Protein AF-A0A661V073-F1 (afdb_monomer)

Secondary structure (DSSP, 8-state):
-EEEE-PPEEEEETTEEEEEEEEEEE-TTTPPPEEEEEEEEETTEEEEESSHHHHHHHHH-TT-S------PPPPPPP---HHHHHHHHHHHHHHHHHHHHHHHHHHT-HHHHHHHHHHHHHHHHHHHHHHHHHT-

Mean predicted aligned error: 17.72 Å

Sequence (136 aa):
AKVIRGNLLLIPLGKSILFVEPVFLEAETGGLPELKQVIVVAGERIAMQPTLRGSITAVFGAEASPTEPVVAPPAPAEPEEPVTAEIASIIKEAQQHYDKAQQYLKAGDWTGYGKELESLKAVLEQLAELTAIEKR

Structure (mmCIF, N/CA/C/O backbone):
data_AF-A0A661V073-F1
#
_entry.id   AF-A0A661V073-F1
#
loop_
_atom_site.group_PDB
_atom_site.id
_atom_site.type_symbol
_atom_site.label_atom_id
_atom_site.label_alt_id
_atom_site.label_comp_id
_atom_site.label_asym_id
_atom_site.label_entity_id
_atom_site.label_seq_id
_atom_site.pdbx_PDB_ins_code
_atom_site.Cartn_x
_atom_site.Cartn_y
_atom_site.Cartn_z
_atom_site.occupancy
_atom_site.B_iso_or_equiv
_atom_site.auth_seq_id
_atom_site.auth_comp_id
_atom_site.auth_asym_id
_atom_site.auth_atom_id
_atom_site.pdbx_PDB_model_num
ATOM 1 N N . ALA A 1 1 ? 34.242 -6.834 -19.421 1.00 60.78 1 ALA A N 1
ATOM 2 C CA . ALA A 1 1 ? 32.840 -6.380 -19.234 1.00 60.78 1 ALA A CA 1
ATOM 3 C C . ALA A 1 1 ? 32.720 -5.656 -17.899 1.00 60.78 1 ALA A C 1
ATOM 5 O O . ALA A 1 1 ? 33.306 -6.126 -16.925 1.00 60.78 1 ALA A O 1
ATOM 6 N N . LYS A 1 2 ? 32.003 -4.530 -17.836 1.00 72.62 2 LYS A N 1
ATOM 7 C CA . LYS A 1 2 ? 31.852 -3.742 -16.602 1.00 72.62 2 LYS A CA 1
ATOM 8 C C . LYS A 1 2 ? 30.501 -4.048 -15.956 1.00 72.62 2 LYS A C 1
ATOM 10 O O . LYS A 1 2 ? 29.478 -4.063 -16.634 1.00 72.62 2 LYS A O 1
ATOM 15 N N . VAL A 1 3 ? 30.502 -4.313 -14.651 1.00 72.50 3 VAL A N 1
ATOM 16 C CA . VAL A 1 3 ? 29.271 -4.510 -13.872 1.00 72.50 3 VAL A CA 1
ATOM 17 C C . VAL A 1 3 ? 28.818 -3.157 -13.339 1.00 72.50 3 VAL A C 1
ATOM 19 O O . VAL A 1 3 ? 29.603 -2.457 -12.698 1.00 72.50 3 VAL A O 1
ATOM 22 N N . ILE A 1 4 ? 27.559 -2.801 -13.579 1.00 75.44 4 ILE A N 1
ATOM 23 C CA . ILE A 1 4 ? 26.934 -1.595 -13.036 1.00 75.44 4 ILE A CA 1
ATOM 24 C C . ILE A 1 4 ? 25.811 -2.027 -12.099 1.00 75.44 4 ILE A C 1
ATOM 26 O O . ILE A 1 4 ? 24.862 -2.697 -12.504 1.00 75.44 4 ILE A O 1
ATOM 30 N N . ARG A 1 5 ? 25.914 -1.627 -10.833 1.00 75.00 5 ARG A N 1
ATOM 31 C CA . ARG A 1 5 ? 24.808 -1.741 -9.879 1.00 75.00 5 ARG A CA 1
ATOM 32 C C . ARG A 1 5 ? 23.885 -0.546 -10.079 1.00 75.00 5 ARG A C 1
ATOM 34 O O . ARG A 1 5 ? 24.362 0.586 -10.143 1.00 75.00 5 ARG A O 1
ATOM 41 N N . GLY A 1 6 ? 22.594 -0.807 -10.249 1.00 79.31 6 GLY A N 1
ATOM 42 C CA . GLY A 1 6 ? 21.582 0.234 -10.359 1.00 79.31 6 GLY A CA 1
ATOM 43 C C . GLY A 1 6 ? 21.157 0.775 -8.996 1.00 79.31 6 GLY A C 1
ATOM 44 O O . GLY A 1 6 ? 21.769 0.498 -7.968 1.00 79.31 6 GLY A O 1
ATOM 45 N N . ASN A 1 7 ? 20.077 1.553 -8.996 1.00 83.75 7 ASN A N 1
ATOM 46 C CA . ASN A 1 7 ? 19.557 2.164 -7.778 1.00 83.75 7 ASN A CA 1
ATOM 47 C C . ASN A 1 7 ? 18.874 1.117 -6.890 1.00 83.75 7 ASN A C 1
ATOM 49 O O . ASN A 1 7 ? 18.025 0.362 -7.366 1.00 83.75 7 ASN A O 1
ATOM 53 N N . LEU A 1 8 ? 19.206 1.122 -5.597 1.00 87.06 8 LEU A N 1
ATOM 54 C CA . LEU A 1 8 ? 18.520 0.315 -4.593 1.00 87.06 8 LEU A CA 1
ATOM 55 C C . LEU A 1 8 ? 17.124 0.892 -4.335 1.00 87.06 8 LEU A C 1
ATOM 57 O O . LEU A 1 8 ? 16.985 2.045 -3.924 1.00 87.06 8 LEU A O 1
ATOM 61 N N . LEU A 1 9 ? 16.098 0.078 -4.559 1.00 87.31 9 LEU A N 1
ATOM 62 C CA . LEU A 1 9 ? 14.707 0.425 -4.295 1.00 87.31 9 LEU A CA 1
ATOM 63 C C . LEU A 1 9 ? 14.265 -0.206 -2.978 1.00 87.31 9 LEU A C 1
ATOM 65 O O . LEU A 1 9 ? 14.424 -1.409 -2.771 1.00 87.31 9 LEU A O 1
ATOM 69 N N . LEU A 1 10 ? 13.685 0.612 -2.104 1.00 87.94 10 LEU A N 1
ATOM 70 C CA . LEU A 1 10 ? 13.130 0.196 -0.823 1.00 87.94 10 LEU A CA 1
ATOM 71 C C . LEU A 1 10 ? 11.612 0.343 -0.882 1.00 87.94 10 LEU A C 1
ATOM 73 O O . LEU A 1 10 ? 11.102 1.445 -1.082 1.00 87.94 10 LEU A O 1
ATOM 77 N N . ILE A 1 11 ? 10.895 -0.768 -0.732 1.00 86.88 11 ILE A N 1
ATOM 78 C CA . ILE A 1 11 ? 9.443 -0.828 -0.900 1.00 86.88 11 ILE A CA 1
ATOM 79 C C . ILE A 1 11 ? 8.822 -1.361 0.399 1.00 86.88 11 ILE A C 1
ATOM 81 O O . ILE A 1 11 ? 9.015 -2.533 0.729 1.00 86.88 11 ILE A O 1
ATOM 85 N N . PRO A 1 12 ? 8.088 -0.534 1.162 1.00 84.62 12 PRO A N 1
ATOM 86 C CA . PRO A 1 12 ? 7.363 -1.005 2.335 1.00 84.62 12 PRO A CA 1
ATOM 87 C C . PRO A 1 12 ? 6.142 -1.841 1.919 1.00 84.62 12 PRO A C 1
ATOM 89 O O . PRO A 1 12 ? 5.341 -1.423 1.084 1.00 84.62 12 PRO A O 1
ATOM 92 N N . LEU A 1 13 ? 5.991 -3.018 2.523 1.00 80.50 13 LEU A N 1
ATOM 93 C CA . LEU A 1 13 ? 4.893 -3.964 2.323 1.00 80.50 13 LEU A CA 1
ATOM 94 C C . LEU A 1 13 ? 4.265 -4.290 3.683 1.00 80.50 13 LEU A C 1
ATOM 96 O O . LEU A 1 13 ? 4.726 -5.177 4.403 1.00 80.50 13 LEU A O 1
ATOM 100 N N . GLY A 1 14 ? 3.227 -3.542 4.062 1.00 78.81 14 GLY A N 1
ATOM 101 C CA . GLY A 1 14 ? 2.569 -3.693 5.362 1.00 78.81 14 GLY A CA 1
ATOM 102 C C . GLY A 1 14 ? 3.539 -3.458 6.526 1.00 78.81 14 GLY A C 1
ATOM 103 O O . GLY A 1 14 ? 3.884 -2.318 6.823 1.00 78.81 14 GLY A O 1
ATOM 104 N N . LYS A 1 15 ? 3.977 -4.542 7.182 1.00 75.00 15 LYS A N 1
ATOM 105 C CA . LYS A 1 15 ? 4.933 -4.526 8.310 1.00 75.00 15 LYS A CA 1
ATOM 106 C C . LYS A 1 15 ? 6.364 -4.927 7.912 1.00 75.00 15 LYS A C 1
ATOM 108 O O . LYS A 1 15 ? 7.215 -5.090 8.781 1.00 75.00 15 LYS A O 1
ATOM 113 N N . SER A 1 16 ? 6.632 -5.120 6.623 1.00 72.88 16 SER A N 1
ATOM 114 C CA . SER A 1 16 ? 7.912 -5.613 6.103 1.00 72.88 16 SER A CA 1
ATOM 115 C C . SER A 1 16 ? 8.504 -4.640 5.087 1.00 72.88 16 SER A C 1
ATOM 117 O O . SER A 1 16 ? 7.784 -3.854 4.477 1.00 72.88 16 SER A O 1
ATOM 119 N N . ILE A 1 17 ? 9.821 -4.687 4.890 1.00 83.44 17 ILE A N 1
ATOM 120 C CA . ILE A 1 17 ? 10.521 -3.875 3.889 1.00 83.44 17 ILE A CA 1
ATOM 121 C C . ILE A 1 17 ? 11.129 -4.812 2.848 1.00 83.44 17 ILE A C 1
ATOM 123 O O . ILE A 1 17 ? 11.826 -5.765 3.200 1.00 83.44 17 ILE A O 1
ATOM 127 N N . LEU A 1 18 ? 10.852 -4.529 1.578 1.00 86.31 18 LEU A N 1
ATOM 128 C CA . LEU A 1 18 ? 11.414 -5.219 0.428 1.00 86.31 18 LEU A CA 1
ATOM 129 C C . LEU A 1 18 ? 12.527 -4.369 -0.184 1.00 86.31 18 LEU A C 1
ATOM 131 O O . LEU A 1 18 ? 12.302 -3.214 -0.547 1.00 86.31 18 LEU A O 1
ATOM 135 N N . PHE A 1 19 ? 13.708 -4.954 -0.335 1.00 88.56 19 PHE A N 1
ATOM 136 C CA . PHE A 1 19 ? 14.844 -4.317 -0.993 1.00 88.56 19 PHE A CA 1
ATOM 137 C C . PHE A 1 19 ? 15.038 -4.931 -2.373 1.00 88.56 19 PHE A C 1
ATOM 139 O O . PHE A 1 19 ? 15.065 -6.156 -2.499 1.00 88.56 19 PHE A O 1
ATOM 146 N N . VAL A 1 20 ? 15.177 -4.093 -3.398 1.00 89.69 20 VAL A N 1
ATOM 147 C CA . VAL A 1 20 ? 15.356 -4.523 -4.789 1.00 89.69 20 VAL A CA 1
ATOM 148 C C . VAL A 1 20 ? 16.544 -3.788 -5.404 1.00 89.69 20 VAL A C 1
ATOM 150 O O . VAL A 1 20 ? 16.510 -2.567 -5.544 1.00 89.69 20 VAL A O 1
ATOM 153 N N . GLU A 1 21 ? 17.583 -4.522 -5.799 1.00 88.00 21 GLU A N 1
ATOM 154 C CA . GLU A 1 21 ? 18.772 -3.978 -6.473 1.00 88.00 21 GLU A CA 1
ATOM 155 C C . GLU A 1 21 ? 18.907 -4.602 -7.875 1.00 88.00 21 GLU A C 1
ATOM 157 O O . GLU A 1 21 ? 19.130 -5.813 -7.995 1.00 88.00 21 GLU A O 1
ATOM 162 N N . PRO A 1 22 ? 18.755 -3.818 -8.959 1.00 86.62 22 PRO A N 1
ATOM 163 C CA . PRO A 1 22 ? 19.001 -4.290 -10.315 1.00 86.62 22 PRO A CA 1
ATOM 164 C C . PRO A 1 22 ? 20.497 -4.241 -10.659 1.00 86.62 22 PRO A C 1
ATOM 166 O O . PRO A 1 22 ? 21.190 -3.264 -10.372 1.00 86.62 22 PRO A O 1
ATOM 169 N N . VAL A 1 23 ? 20.991 -5.284 -11.324 1.00 85.00 23 VAL A N 1
ATOM 170 C CA . VAL A 1 23 ? 22.384 -5.423 -11.764 1.00 85.00 23 VAL A CA 1
ATOM 171 C C . VAL A 1 23 ? 22.431 -5.455 -13.286 1.00 85.00 23 VAL A C 1
ATOM 173 O O . VAL A 1 23 ? 21.849 -6.337 -13.928 1.00 85.00 23 VAL A O 1
ATOM 176 N N . PHE A 1 24 ? 23.161 -4.504 -13.858 1.00 82.88 24 PHE A N 1
ATOM 177 C CA . PHE A 1 24 ? 23.345 -4.338 -15.292 1.00 82.88 24 PHE A CA 1
ATOM 178 C C . PHE A 1 24 ? 24.764 -4.743 -15.707 1.00 82.88 24 PHE A C 1
ATOM 180 O O . PHE A 1 24 ? 25.729 -4.539 -14.964 1.00 82.88 24 PHE A O 1
ATOM 187 N N . LEU A 1 25 ? 24.903 -5.309 -16.905 1.00 79.75 25 LEU A N 1
ATOM 188 C CA . LEU A 1 25 ? 26.196 -5.527 -17.553 1.00 79.75 25 LEU A CA 1
ATOM 189 C C . LEU A 1 25 ? 26.354 -4.559 -18.721 1.00 79.75 25 LEU A C 1
ATOM 191 O O . LEU A 1 25 ? 25.466 -4.431 -19.559 1.00 79.75 25 LEU A O 1
ATOM 195 N N . GLU A 1 26 ? 27.514 -3.914 -18.780 1.00 70.88 26 GLU A N 1
ATOM 196 C CA . GLU A 1 26 ? 27.924 -3.045 -19.878 1.00 70.88 26 GLU A CA 1
ATOM 197 C C . GLU A 1 26 ? 29.056 -3.723 -20.672 1.00 70.88 26 GLU A C 1
ATOM 199 O O . GLU A 1 26 ? 30.012 -4.278 -20.103 1.00 70.88 26 GLU A O 1
ATOM 204 N N . ALA A 1 27 ? 28.943 -3.699 -22.002 1.00 68.81 27 ALA A N 1
ATOM 205 C CA . ALA A 1 27 ? 29.990 -4.175 -22.901 1.00 68.81 27 ALA A CA 1
ATOM 206 C C . ALA A 1 27 ? 31.212 -3.240 -22.858 1.00 68.81 27 ALA A C 1
ATOM 208 O O . ALA A 1 27 ? 31.080 -2.042 -22.635 1.00 68.81 27 ALA A O 1
ATOM 209 N N . GLU A 1 28 ? 32.417 -3.768 -23.098 1.00 65.50 28 GLU A N 1
ATOM 210 C CA . GLU A 1 28 ? 33.673 -2.997 -22.983 1.00 65.50 28 GLU A CA 1
ATOM 211 C C . GLU A 1 28 ? 33.808 -1.848 -23.989 1.00 65.50 28 GLU A C 1
ATOM 213 O O . GLU A 1 28 ? 34.668 -0.988 -23.825 1.00 65.50 28 GLU A O 1
ATOM 218 N N . THR A 1 29 ? 32.967 -1.805 -25.023 1.00 58.50 29 THR A N 1
ATOM 219 C CA . THR A 1 29 ? 33.025 -0.783 -26.070 1.00 58.50 29 THR A CA 1
ATOM 220 C C . THR A 1 29 ? 31.625 -0.236 -26.349 1.00 58.50 29 THR A C 1
ATOM 222 O O . THR A 1 29 ? 30.923 -0.721 -27.229 1.00 58.50 29 THR A O 1
ATOM 225 N N . GLY A 1 30 ? 31.205 0.767 -25.568 1.00 62.47 30 GLY A N 1
ATOM 226 C CA . GLY A 1 30 ? 30.074 1.653 -25.888 1.00 62.47 30 GLY A CA 1
ATOM 227 C C . GLY A 1 30 ? 28.692 0.999 -26.036 1.00 62.47 30 GLY A C 1
ATOM 228 O O . GLY A 1 30 ? 27.858 1.530 -26.767 1.00 62.47 30 GLY A O 1
ATOM 229 N N . GLY A 1 31 ? 28.446 -0.144 -25.388 1.00 69.06 31 GLY A N 1
ATOM 230 C CA . GLY A 1 31 ? 27.155 -0.841 -25.438 1.00 69.06 31 GLY A CA 1
ATOM 231 C C . GLY A 1 31 ? 26.147 -0.318 -24.410 1.00 69.06 31 GLY A C 1
ATOM 232 O O . GLY A 1 31 ? 26.530 0.111 -23.325 1.00 69.06 31 GLY A O 1
ATOM 233 N N . LEU A 1 32 ? 24.851 -0.386 -24.730 1.00 76.44 32 LEU A N 1
ATOM 234 C CA . LEU A 1 32 ? 23.782 -0.051 -23.784 1.00 76.44 32 LEU A CA 1
ATOM 235 C C . LEU A 1 32 ? 23.802 -1.042 -22.597 1.00 76.44 32 LEU A C 1
ATOM 237 O O . LEU A 1 32 ? 23.925 -2.244 -22.839 1.00 76.44 32 LEU A O 1
ATOM 241 N N . PRO A 1 33 ? 23.670 -0.589 -21.335 1.00 77.44 33 PRO A N 1
ATOM 242 C CA .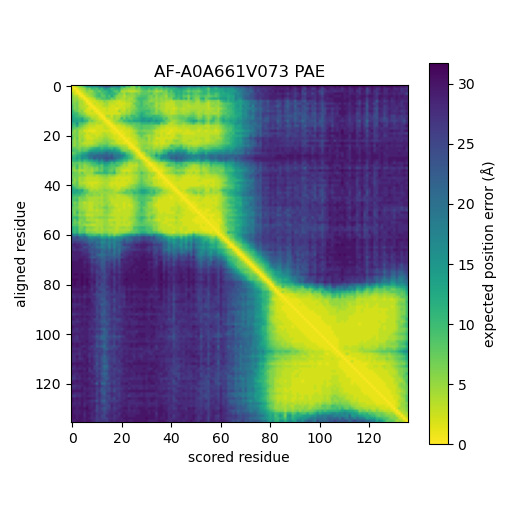 PRO A 1 33 ? 23.637 -1.491 -20.187 1.00 77.44 33 PRO A CA 1
ATOM 243 C C . PRO A 1 33 ? 22.429 -2.430 -20.250 1.00 77.44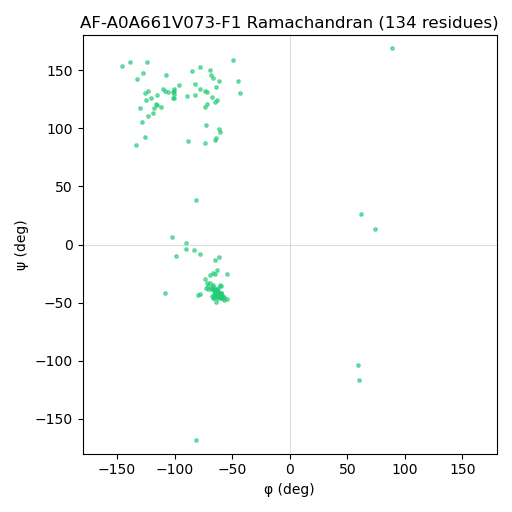 33 PRO A C 1
ATOM 245 O O . PRO A 1 33 ? 21.284 -1.979 -20.301 1.00 77.44 33 PRO A O 1
ATOM 248 N N . GLU A 1 34 ? 22.672 -3.737 -20.195 1.00 80.00 34 GLU A N 1
ATOM 249 C CA . GLU A 1 34 ? 21.612 -4.746 -20.186 1.00 80.00 34 GLU A CA 1
ATOM 250 C C . GLU A 1 34 ? 21.363 -5.258 -18.771 1.00 80.00 34 GLU A C 1
ATOM 252 O O . GLU A 1 34 ? 22.302 -5.602 -18.046 1.00 80.00 34 GLU A O 1
ATOM 257 N N . LEU A 1 35 ? 20.090 -5.349 -18.374 1.00 82.00 35 LEU A N 1
ATOM 258 C CA . LEU A 1 35 ? 19.715 -5.953 -17.098 1.00 82.00 35 LEU A CA 1
ATOM 259 C C . LEU A 1 35 ? 20.071 -7.438 -17.129 1.00 82.00 35 LEU A C 1
ATOM 261 O O . LEU A 1 35 ? 19.586 -8.185 -17.979 1.00 82.00 35 LEU A O 1
ATOM 265 N N . LYS A 1 36 ? 20.891 -7.876 -16.176 1.00 83.25 36 LYS A N 1
ATOM 266 C CA . LYS A 1 36 ? 21.297 -9.280 -16.077 1.00 83.25 36 LYS A CA 1
ATOM 267 C C . LYS A 1 36 ? 20.674 -9.998 -14.916 1.00 83.25 36 LYS A C 1
ATOM 269 O O . LYS A 1 36 ? 20.279 -11.150 -15.081 1.00 83.25 36 LYS A O 1
ATOM 274 N N . GLN A 1 37 ? 20.606 -9.338 -13.768 1.00 84.50 37 GLN A N 1
ATOM 275 C CA . GLN A 1 37 ? 20.028 -9.919 -12.568 1.00 84.50 37 GLN A CA 1
ATOM 276 C C . GLN A 1 37 ? 19.312 -8.863 -11.738 1.00 84.50 37 GLN A C 1
ATOM 278 O O . GLN A 1 37 ? 19.643 -7.682 -11.770 1.00 84.50 37 GLN A O 1
ATOM 283 N N . VAL A 1 38 ? 18.331 -9.323 -10.977 1.00 86.25 38 VAL A N 1
ATOM 284 C CA . VAL A 1 38 ? 17.619 -8.571 -9.957 1.00 86.25 38 VAL A CA 1
ATOM 285 C C . VAL A 1 38 ? 17.816 -9.309 -8.643 1.00 86.25 38 VAL A C 1
ATOM 287 O O . VAL A 1 38 ? 17.572 -10.517 -8.552 1.00 86.25 38 VAL A O 1
ATOM 290 N N . ILE A 1 39 ? 18.294 -8.578 -7.644 1.00 87.38 39 ILE A N 1
ATOM 291 C CA . ILE A 1 39 ? 18.476 -9.064 -6.281 1.00 87.38 39 ILE A CA 1
ATOM 292 C C . ILE A 1 39 ? 17.302 -8.550 -5.464 1.00 87.38 39 ILE A C 1
ATOM 294 O O . ILE A 1 39 ? 17.044 -7.347 -5.450 1.00 87.38 39 ILE A O 1
ATOM 298 N N . VAL A 1 40 ? 16.597 -9.455 -4.792 1.00 87.88 40 VAL A N 1
ATOM 299 C CA . VAL A 1 40 ? 15.487 -9.115 -3.902 1.00 87.88 40 VAL A CA 1
ATOM 300 C C . VAL A 1 40 ? 15.766 -9.663 -2.514 1.00 87.88 40 VAL A C 1
ATOM 302 O O . VAL A 1 40 ? 16.128 -10.832 -2.371 1.00 87.88 40 VAL A O 1
ATOM 305 N N . VAL A 1 41 ? 15.576 -8.819 -1.503 1.00 87.12 41 VAL A N 1
ATOM 306 C CA . VAL A 1 41 ? 15.711 -9.179 -0.089 1.00 87.12 41 VAL A CA 1
ATOM 307 C C . VAL A 1 41 ? 14.421 -8.841 0.644 1.00 87.12 41 VAL A C 1
ATOM 309 O O . VAL A 1 41 ? 13.979 -7.691 0.618 1.00 87.12 41 VAL A O 1
ATOM 312 N N . ALA A 1 42 ? 13.834 -9.831 1.315 1.00 84.25 42 ALA A N 1
ATOM 313 C CA . ALA A 1 42 ? 12.714 -9.643 2.233 1.00 84.25 42 ALA A CA 1
ATOM 314 C C . ALA A 1 42 ? 13.043 -10.312 3.573 1.00 84.25 42 ALA A C 1
ATOM 316 O O . ALA A 1 42 ? 13.038 -11.540 3.689 1.00 84.25 42 ALA A O 1
ATOM 317 N N . GLY A 1 43 ? 13.353 -9.499 4.586 1.00 81.94 43 GLY A N 1
ATOM 318 C CA . GLY A 1 43 ? 13.797 -9.996 5.891 1.00 81.94 43 GLY A CA 1
ATOM 319 C C . GLY A 1 43 ? 15.079 -10.827 5.774 1.00 81.94 43 GLY A C 1
ATOM 320 O O . GLY A 1 43 ? 16.112 -10.313 5.357 1.00 81.94 43 GLY A O 1
ATOM 321 N N . GLU A 1 44 ? 14.999 -12.113 6.119 1.00 81.81 44 GLU A N 1
ATOM 322 C CA . GLU A 1 44 ? 16.126 -13.063 6.091 1.00 81.81 44 GLU A CA 1
ATOM 323 C C . GLU A 1 44 ? 16.274 -13.807 4.752 1.00 81.81 44 GLU A C 1
ATOM 325 O O . GLU A 1 44 ? 17.211 -14.585 4.567 1.00 81.81 44 GLU A O 1
ATOM 330 N N . ARG A 1 45 ? 15.355 -13.596 3.802 1.00 82.44 45 ARG A N 1
ATOM 331 C CA . ARG A 1 45 ? 15.355 -14.295 2.511 1.00 82.44 45 ARG A CA 1
ATOM 332 C C . ARG A 1 45 ? 15.918 -13.414 1.407 1.00 82.44 45 ARG A C 1
ATOM 334 O O . ARG A 1 45 ? 15.484 -12.278 1.224 1.00 82.44 45 ARG A O 1
ATOM 341 N N . ILE A 1 46 ? 16.848 -13.978 0.641 1.00 87.12 46 ILE A N 1
ATOM 342 C CA . ILE A 1 46 ? 17.527 -13.324 -0.478 1.00 87.12 46 ILE A CA 1
ATOM 343 C C . ILE A 1 46 ? 17.357 -14.199 -1.715 1.00 87.12 46 ILE A C 1
ATOM 345 O O . ILE A 1 46 ? 17.653 -15.394 -1.666 1.00 87.12 46 ILE A O 1
ATOM 349 N N . ALA A 1 47 ? 16.931 -13.611 -2.832 1.00 87.00 47 ALA A N 1
ATOM 350 C CA . ALA A 1 47 ? 16.964 -14.290 -4.120 1.00 87.00 47 ALA A CA 1
ATOM 351 C C . ALA A 1 47 ? 17.554 -13.413 -5.218 1.00 87.00 47 ALA A C 1
ATOM 353 O O . ALA A 1 47 ? 17.301 -12.212 -5.302 1.00 87.00 47 ALA A O 1
ATOM 354 N N . MET A 1 48 ? 18.310 -14.062 -6.099 1.00 87.88 48 MET A N 1
ATOM 355 C C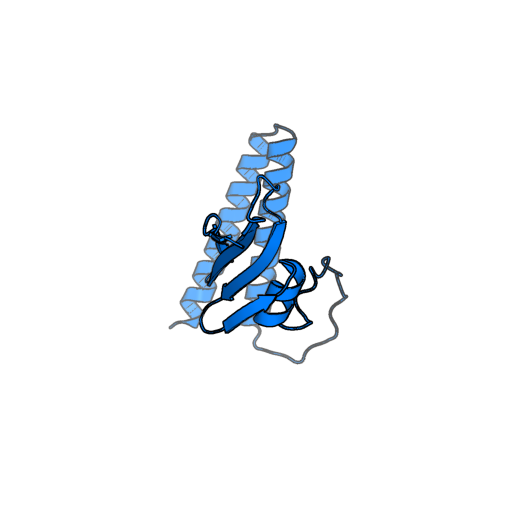A . MET A 1 48 ? 18.906 -13.458 -7.282 1.00 87.88 48 MET A CA 1
ATOM 356 C C . MET A 1 48 ? 18.337 -14.159 -8.506 1.00 87.88 48 MET A C 1
ATOM 358 O O . MET A 1 48 ? 18.511 -15.369 -8.660 1.00 87.88 48 MET A O 1
ATOM 362 N N . GLN A 1 49 ? 17.627 -13.425 -9.359 1.00 88.62 49 GLN A N 1
ATOM 363 C CA . GLN A 1 49 ? 17.012 -13.981 -10.565 1.00 88.62 49 GLN A CA 1
ATOM 364 C C . GLN A 1 49 ? 17.181 -13.035 -11.755 1.00 88.62 49 GLN A C 1
ATOM 366 O O . GLN A 1 49 ? 17.341 -11.834 -11.559 1.00 88.62 49 GLN A O 1
ATOM 371 N N . PRO A 1 50 ? 17.117 -13.531 -13.004 1.00 86.69 50 PRO A N 1
ATOM 372 C CA . PRO A 1 50 ? 17.209 -12.677 -14.191 1.00 86.69 50 PRO A CA 1
ATOM 373 C C . PRO A 1 50 ? 16.060 -11.667 -14.311 1.00 86.69 50 PRO A C 1
ATOM 375 O O . PRO A 1 50 ? 16.186 -10.659 -14.998 1.00 86.69 50 PRO A O 1
ATOM 378 N N . THR A 1 51 ? 14.928 -11.940 -13.655 1.00 85.56 51 THR A N 1
ATOM 379 C CA . THR A 1 51 ? 13.733 -11.094 -13.689 1.00 85.56 51 THR A CA 1
ATOM 380 C C . THR A 1 51 ? 13.270 -10.758 -12.282 1.00 85.56 51 THR A C 1
ATOM 382 O O . THR A 1 51 ? 13.352 -11.593 -11.379 1.00 85.56 51 THR A O 1
ATOM 385 N N . LEU A 1 52 ? 12.693 -9.562 -12.124 1.00 83.00 52 LEU A N 1
ATOM 386 C CA . LEU A 1 52 ? 12.073 -9.127 -10.872 1.00 83.00 52 LEU A CA 1
ATOM 387 C C . LEU A 1 52 ? 11.02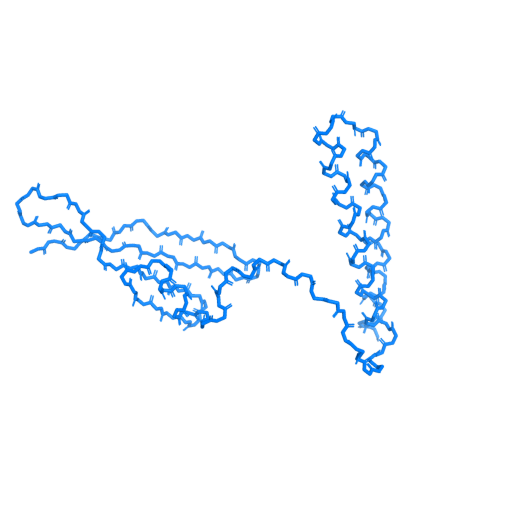2 -10.135 -10.390 1.00 83.00 52 LEU A C 1
ATOM 389 O O . LEU A 1 52 ? 11.023 -10.548 -9.233 1.00 83.00 52 LEU A O 1
ATOM 393 N N . ARG A 1 53 ? 10.150 -10.568 -11.304 1.00 83.25 53 ARG A N 1
ATOM 394 C CA . ARG A 1 53 ? 9.091 -11.536 -11.017 1.00 83.25 53 ARG A CA 1
ATOM 395 C C . ARG A 1 53 ? 9.666 -12.852 -10.493 1.00 83.25 53 ARG A C 1
ATOM 397 O O . ARG A 1 53 ? 9.215 -13.325 -9.460 1.00 83.25 53 ARG A O 1
ATOM 404 N N . GLY A 1 54 ? 10.709 -13.380 -11.138 1.00 82.69 54 GLY A N 1
ATOM 405 C CA . GLY A 1 54 ? 11.404 -14.576 -10.665 1.00 82.69 54 GLY A CA 1
ATOM 406 C C . GLY A 1 54 ? 11.993 -14.392 -9.268 1.00 82.69 54 GLY A C 1
ATOM 407 O O . GLY A 1 54 ? 11.839 -15.268 -8.423 1.00 82.69 54 GLY A O 1
ATOM 408 N N . SER A 1 55 ? 12.633 -13.250 -8.994 1.00 85.00 55 SER A N 1
ATOM 409 C CA . SER A 1 55 ? 13.231 -12.991 -7.677 1.00 85.00 55 SER A CA 1
ATOM 410 C C . SER A 1 55 ? 12.179 -12.853 -6.577 1.00 85.00 55 SER A C 1
ATOM 412 O O . SER A 1 55 ? 12.383 -13.367 -5.484 1.00 85.00 55 SER A O 1
ATOM 414 N N . ILE A 1 56 ? 11.024 -12.249 -6.872 1.00 84.00 56 ILE A N 1
ATOM 415 C CA . ILE A 1 56 ? 9.896 -12.168 -5.933 1.00 84.00 56 ILE A CA 1
ATOM 416 C C . ILE A 1 56 ? 9.359 -13.572 -5.642 1.00 84.00 56 ILE A C 1
ATOM 418 O O . ILE A 1 56 ? 9.258 -13.955 -4.480 1.00 84.00 56 ILE A O 1
ATOM 422 N N . THR A 1 57 ? 9.089 -14.374 -6.673 1.00 84.81 57 THR A N 1
ATOM 423 C CA . THR A 1 57 ? 8.636 -15.762 -6.495 1.00 84.81 57 THR A CA 1
ATOM 424 C C . THR A 1 57 ? 9.651 -16.604 -5.717 1.00 84.81 57 THR A C 1
ATOM 426 O O . THR A 1 57 ? 9.265 -17.437 -4.908 1.00 84.81 57 THR A O 1
ATOM 429 N N . ALA A 1 58 ? 10.951 -16.382 -5.905 1.00 83.19 58 ALA A N 1
ATOM 430 C CA . ALA A 1 58 ? 11.985 -17.112 -5.176 1.00 83.19 58 ALA A CA 1
ATOM 431 C C . ALA A 1 58 ? 12.080 -16.711 -3.688 1.00 83.19 58 ALA A C 1
ATOM 433 O O . ALA A 1 58 ? 12.367 -17.561 -2.850 1.00 83.19 58 ALA A O 1
ATOM 434 N N . VAL A 1 59 ? 11.815 -15.445 -3.344 1.00 81.62 59 VAL A N 1
ATOM 435 C CA . VAL A 1 59 ? 11.808 -14.967 -1.947 1.00 81.62 59 VAL A CA 1
ATOM 436 C C . VAL A 1 59 ? 10.518 -15.356 -1.211 1.00 81.62 59 VAL A C 1
ATOM 438 O O . VAL A 1 59 ? 10.563 -15.792 -0.055 1.00 81.62 59 VAL A O 1
ATOM 441 N N . PHE A 1 60 ? 9.367 -15.221 -1.873 1.00 80.62 60 PHE A N 1
ATOM 442 C CA . PHE A 1 60 ? 8.043 -15.407 -1.269 1.00 80.62 60 PHE A CA 1
ATOM 443 C C . PHE A 1 60 ? 7.412 -16.786 -1.534 1.00 80.62 60 PHE A C 1
ATOM 445 O O . PHE A 1 60 ? 6.431 -17.132 -0.886 1.00 80.62 60 PHE A O 1
ATOM 452 N N . GLY A 1 61 ? 7.992 -17.601 -2.419 1.00 70.31 61 GLY A N 1
ATOM 453 C CA . GLY A 1 61 ? 7.442 -18.890 -2.846 1.00 70.31 61 GLY A CA 1
ATOM 454 C C . GLY A 1 61 ? 6.494 -18.776 -4.050 1.00 70.31 61 GLY A C 1
ATOM 455 O O . GLY A 1 61 ? 6.090 -17.686 -4.458 1.00 70.31 61 GLY A O 1
ATOM 456 N N . ALA A 1 62 ? 6.127 -19.925 -4.633 1.00 56.91 62 ALA A N 1
ATOM 457 C CA . ALA A 1 62 ? 5.228 -20.031 -5.794 1.00 56.91 62 ALA A CA 1
ATOM 458 C C . ALA A 1 62 ? 3.807 -19.474 -5.553 1.00 56.91 62 ALA A C 1
ATOM 460 O O . ALA A 1 62 ? 3.056 -19.281 -6.506 1.00 56.91 62 ALA A O 1
ATOM 461 N N . GLU A 1 63 ? 3.457 -19.167 -4.303 1.00 51.56 63 GLU A N 1
ATOM 462 C CA . GLU A 1 63 ? 2.178 -18.563 -3.913 1.00 51.56 63 GLU A CA 1
ATOM 463 C C . GLU A 1 63 ? 2.142 -17.035 -4.066 1.00 51.56 63 GLU A C 1
ATOM 465 O O . GLU A 1 63 ? 1.083 -16.434 -3.935 1.00 51.56 63 GLU A O 1
ATOM 470 N N . ALA A 1 64 ? 3.254 -16.385 -4.431 1.00 46.84 64 ALA A N 1
ATOM 471 C CA . ALA A 1 64 ? 3.277 -14.956 -4.756 1.00 46.84 64 ALA A CA 1
ATOM 472 C C . ALA A 1 64 ? 2.814 -14.661 -6.196 1.00 46.84 64 ALA A C 1
ATOM 474 O O . ALA A 1 64 ? 3.372 -13.798 -6.884 1.00 46.84 64 ALA A O 1
ATOM 475 N N . SER A 1 65 ? 1.798 -15.378 -6.680 1.00 44.34 65 SER A N 1
ATOM 476 C CA . SER A 1 65 ? 0.972 -14.801 -7.740 1.00 44.34 65 SER A CA 1
ATOM 477 C C . SER A 1 65 ? 0.225 -13.613 -7.131 1.00 44.34 65 SER A C 1
ATOM 479 O O . SER A 1 65 ? -0.178 -13.690 -5.971 1.00 44.34 65 SER A O 1
ATOM 481 N N . PRO A 1 66 ? 0.015 -12.507 -7.862 1.00 45.62 66 PRO A N 1
ATOM 482 C CA . PRO A 1 66 ? -1.047 -11.590 -7.500 1.00 45.62 66 PRO A CA 1
ATOM 483 C C . PRO A 1 66 ? -2.325 -12.415 -7.600 1.00 45.62 66 PRO A C 1
ATOM 485 O O . PRO A 1 66 ? -2.824 -12.664 -8.695 1.00 45.62 66 PRO A O 1
ATOM 488 N N . THR A 1 67 ? -2.789 -12.941 -6.473 1.00 40.78 67 THR A N 1
ATOM 489 C CA . THR A 1 67 ? -4.141 -13.454 -6.362 1.00 40.78 67 THR A CA 1
ATOM 490 C C . THR A 1 67 ? -5.017 -12.244 -6.633 1.00 40.78 67 THR A C 1
ATOM 492 O O . THR A 1 67 ? -5.187 -11.379 -5.774 1.00 40.78 67 THR A O 1
ATOM 495 N N . GLU A 1 68 ? -5.512 -12.132 -7.868 1.00 48.16 68 GLU A N 1
ATOM 496 C CA . GLU A 1 68 ? -6.780 -11.454 -8.101 1.00 48.16 68 GLU A CA 1
ATOM 497 C C . GLU A 1 68 ? -7.725 -11.939 -7.002 1.00 48.16 68 GLU A C 1
ATOM 499 O O . GLU A 1 68 ? -7.767 -13.149 -6.759 1.00 48.16 68 GLU A O 1
ATOM 504 N N . PRO A 1 69 ? -8.420 -11.046 -6.281 1.00 40.28 69 PRO A N 1
ATOM 505 C CA . PRO A 1 69 ? -9.303 -11.461 -5.209 1.00 40.28 69 PRO A CA 1
ATOM 506 C C . PRO A 1 69 ? -10.439 -12.293 -5.809 1.00 40.28 69 PRO A C 1
ATOM 508 O O . PRO A 1 69 ? -11.472 -11.777 -6.228 1.00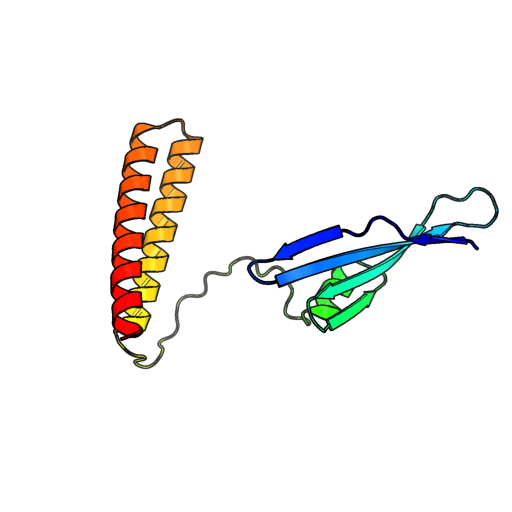 40.28 69 PRO A O 1
ATOM 511 N N . VAL A 1 70 ? -10.239 -13.608 -5.861 1.00 43.47 70 VAL A N 1
ATOM 512 C CA . VAL A 1 70 ? -11.304 -14.576 -6.051 1.00 43.47 70 VAL A CA 1
ATOM 513 C C . VAL A 1 70 ? -12.050 -14.591 -4.733 1.00 43.47 70 VAL A C 1
ATOM 515 O O . VAL A 1 70 ? -11.597 -15.145 -3.733 1.00 43.47 70 VAL A O 1
ATOM 518 N N . VAL A 1 71 ? -13.197 -13.923 -4.738 1.00 49.41 71 VAL A N 1
ATOM 519 C CA . VAL A 1 71 ? -14.209 -14.042 -3.698 1.00 49.41 71 VAL A CA 1
ATOM 520 C C . VAL A 1 71 ? -14.733 -15.479 -3.754 1.00 49.41 71 VAL A C 1
ATOM 522 O O . VAL A 1 71 ? -15.652 -15.791 -4.508 1.00 49.41 71 VAL A O 1
ATOM 525 N N . ALA A 1 72 ? -14.101 -16.380 -3.004 1.00 42.91 72 ALA A N 1
ATOM 526 C CA . ALA A 1 72 ? -14.639 -17.707 -2.750 1.00 42.91 72 ALA A CA 1
ATOM 527 C C . ALA A 1 72 ? -15.733 -17.599 -1.665 1.00 42.91 72 ALA A C 1
ATOM 529 O O . 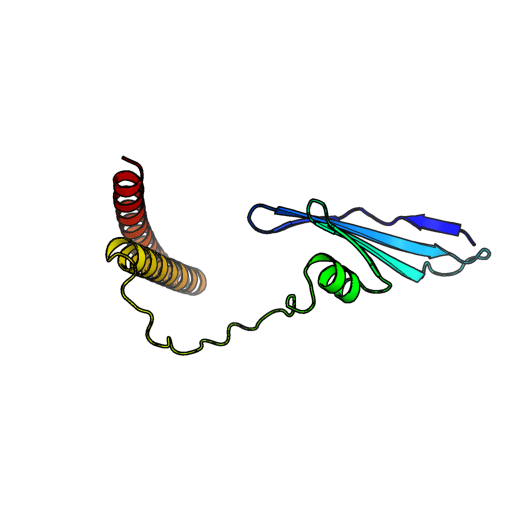ALA A 1 72 ? -15.514 -16.926 -0.653 1.00 42.91 72 ALA A O 1
ATOM 530 N N . PRO A 1 73 ? -16.911 -18.224 -1.844 1.00 51.06 73 PRO A N 1
ATOM 531 C CA . PRO A 1 73 ? -17.931 -18.295 -0.799 1.00 51.06 73 PRO A CA 1
ATOM 532 C C . PRO A 1 73 ? -17.384 -19.044 0.428 1.00 51.06 73 PRO A C 1
ATOM 534 O O . PRO A 1 73 ? -16.686 -20.045 0.245 1.00 51.06 73 PRO A O 1
ATOM 537 N N . PRO A 1 74 ? -17.689 -18.616 1.666 1.00 50.72 74 PRO A N 1
ATOM 538 C CA . PRO A 1 74 ? -17.164 -19.283 2.850 1.00 50.72 74 PRO A CA 1
ATOM 539 C C . PRO A 1 74 ? -17.758 -20.693 2.978 1.00 50.72 74 PRO A C 1
ATOM 541 O O . PRO A 1 74 ? -18.977 -20.873 2.951 1.00 50.72 74 PRO A O 1
ATOM 544 N N . ALA A 1 75 ? -16.880 -21.688 3.116 1.00 42.94 75 ALA A N 1
ATOM 545 C CA . ALA A 1 75 ? -17.227 -23.010 3.624 1.00 42.94 75 ALA A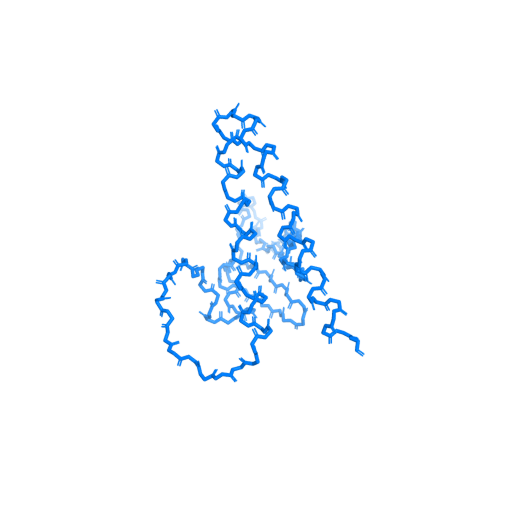 CA 1
ATOM 546 C C . ALA A 1 75 ? -17.344 -22.955 5.164 1.00 42.94 75 ALA A C 1
ATOM 548 O O . ALA A 1 75 ? -16.705 -22.100 5.782 1.00 42.94 75 ALA A O 1
ATOM 549 N N . PRO A 1 76 ? -18.152 -23.824 5.797 1.00 50.12 76 PRO A N 1
ATOM 550 C CA . PRO A 1 76 ? -18.494 -23.698 7.211 1.00 50.12 76 PRO A CA 1
ATOM 551 C C . PRO A 1 76 ? -17.302 -24.092 8.088 1.00 50.12 76 PRO A C 1
ATOM 553 O O . PRO A 1 76 ? -16.856 -25.237 8.032 1.00 50.12 76 PRO A O 1
ATOM 556 N N . ALA A 1 77 ? -16.799 -23.154 8.890 1.00 44.59 77 ALA A N 1
ATOM 557 C CA . ALA A 1 77 ? -15.836 -23.429 9.947 1.00 44.59 77 ALA A CA 1
ATOM 558 C C . ALA A 1 77 ? -16.566 -23.582 11.290 1.00 44.59 77 ALA A C 1
ATOM 560 O O . ALA A 1 77 ? -17.508 -22.846 11.589 1.00 44.59 77 ALA A O 1
ATOM 561 N N . GLU A 1 78 ?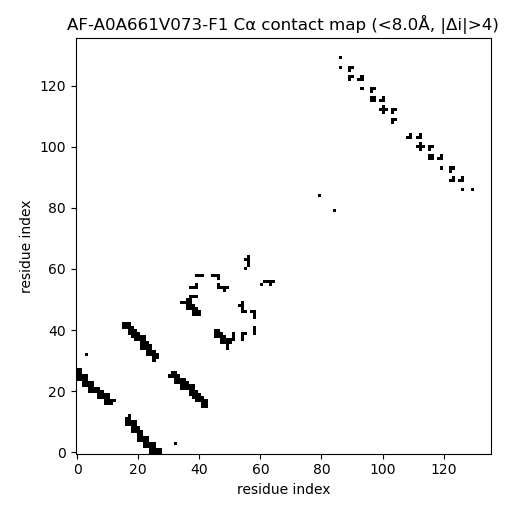 -16.127 -24.585 12.047 1.00 47.62 78 GLU A N 1
ATOM 562 C CA . GLU A 1 78 ? -16.453 -24.865 13.447 1.00 47.62 78 GLU A CA 1
ATOM 563 C C . GLU A 1 78 ? -16.308 -23.625 14.351 1.00 47.62 78 GLU A C 1
ATOM 565 O O . GLU A 1 78 ? -15.622 -22.672 13.980 1.00 47.62 78 GLU A O 1
ATOM 570 N N . PRO A 1 79 ? -16.971 -23.608 15.524 1.00 47.97 79 PRO A N 1
ATOM 571 C CA . PRO A 1 79 ? -17.120 -22.411 16.339 1.00 47.97 79 PRO A CA 1
ATOM 572 C C . PRO A 1 79 ? -15.800 -22.051 17.028 1.00 47.97 79 PRO A C 1
ATOM 574 O O . PRO A 1 79 ? -15.543 -22.452 18.162 1.00 47.97 79 PRO A O 1
ATOM 577 N N . GLU A 1 80 ? -14.967 -21.276 16.341 1.00 50.56 80 GLU A N 1
ATOM 578 C CA . GLU A 1 80 ? -14.028 -20.375 17.000 1.00 50.56 80 GLU A CA 1
ATOM 579 C C . GLU A 1 80 ? -14.831 -19.255 17.673 1.00 50.56 80 GLU A C 1
ATOM 581 O O . GLU A 1 80 ? -15.927 -18.890 17.240 1.00 50.56 80 GLU A O 1
ATOM 586 N N . GLU A 1 81 ? -14.324 -18.806 18.813 1.00 55.28 81 GLU A N 1
ATOM 587 C CA . GLU A 1 81 ? -15.015 -18.009 19.820 1.00 55.28 81 GLU A CA 1
ATOM 588 C C . GLU A 1 81 ? -15.837 -16.848 19.217 1.00 55.28 81 GLU A C 1
ATOM 590 O O . GLU A 1 81 ? -15.386 -16.178 18.286 1.00 55.28 81 GLU A O 1
ATOM 595 N N . PRO A 1 82 ? -17.045 -16.558 19.746 1.00 60.44 82 PRO A N 1
ATOM 596 C CA . PRO A 1 82 ? -17.979 -15.589 19.152 1.00 60.44 82 PRO A CA 1
ATOM 597 C C . PRO A 1 82 ? -17.359 -14.201 18.915 1.00 60.44 82 PRO A C 1
ATOM 599 O O . PRO A 1 82 ? -17.763 -13.486 18.001 1.00 60.44 82 PRO A O 1
ATOM 602 N N . VAL A 1 83 ? -16.331 -13.859 19.693 1.00 61.62 83 VAL A N 1
ATOM 603 C CA . VAL A 1 83 ? -15.608 -12.587 19.652 1.00 61.62 83 VAL A CA 1
ATOM 604 C C . VAL A 1 83 ? -14.787 -12.426 18.364 1.00 61.62 83 VAL A C 1
ATOM 606 O O . VAL A 1 83 ? -14.763 -11.345 17.780 1.00 61.62 83 VAL A O 1
ATOM 609 N N . THR A 1 84 ? -14.162 -13.492 17.851 1.00 71.12 84 THR A N 1
ATOM 610 C CA . THR A 1 84 ? -13.297 -13.417 16.658 1.00 71.12 84 THR A CA 1
ATOM 611 C C . THR A 1 84 ? -14.116 -13.222 15.379 1.00 71.12 84 THR A C 1
ATOM 613 O O . THR A 1 84 ? -13.730 -12.457 14.490 1.00 71.12 84 THR A O 1
ATOM 616 N N . ALA A 1 85 ? -15.287 -13.862 15.302 1.00 77.75 85 ALA A N 1
ATOM 617 C CA . ALA A 1 85 ? -16.239 -13.677 14.207 1.00 77.75 85 ALA A CA 1
ATOM 618 C C . ALA A 1 85 ? -16.856 -12.265 14.210 1.00 77.75 85 ALA A C 1
ATOM 620 O O . ALA A 1 85 ? -17.044 -11.662 13.149 1.00 77.75 85 ALA A O 1
ATOM 621 N N . GLU A 1 86 ? -17.124 -11.716 15.395 1.00 80.12 86 GLU A N 1
ATOM 622 C CA . GLU A 1 86 ? -17.648 -10.360 15.571 1.00 80.12 86 GLU A CA 1
ATOM 623 C C . GLU A 1 86 ? -16.612 -9.300 15.160 1.00 80.12 86 GLU A C 1
ATOM 625 O O . GLU A 1 86 ? -16.919 -8.412 14.361 1.00 80.12 86 GLU A O 1
ATOM 630 N N . ILE A 1 87 ? -15.348 -9.469 15.563 1.00 85.50 87 ILE A N 1
ATOM 631 C CA . ILE A 1 87 ? -14.220 -8.632 15.119 1.00 85.50 87 ILE A CA 1
ATOM 632 C C . ILE A 1 87 ? -14.072 -8.652 13.591 1.00 85.50 87 ILE A C 1
ATOM 634 O O . ILE A 1 87 ? -13.933 -7.598 12.963 1.00 85.50 87 ILE A O 1
ATOM 638 N N . ALA A 1 88 ? -14.137 -9.831 12.966 1.00 85.25 88 ALA A N 1
ATOM 639 C CA . ALA A 1 88 ? -14.050 -9.954 11.511 1.00 85.25 88 ALA A CA 1
ATOM 640 C C . ALA A 1 88 ? -15.210 -9.238 10.791 1.00 85.25 88 ALA A C 1
ATOM 642 O O . ALA A 1 88 ? -14.999 -8.611 9.747 1.00 85.25 88 ALA A O 1
ATOM 643 N N . SER A 1 89 ? -16.422 -9.285 11.356 1.00 84.69 89 SER A N 1
ATOM 644 C CA . SER A 1 89 ? -17.586 -8.567 10.824 1.00 84.69 89 SER A CA 1
ATOM 645 C C . SER A 1 89 ? -17.407 -7.048 10.903 1.00 84.69 89 SER A C 1
ATOM 647 O O . SER A 1 89 ? -17.644 -6.352 9.915 1.00 84.69 89 SER A O 1
ATOM 649 N N . ILE A 1 90 ? -16.911 -6.537 12.031 1.00 88.88 90 ILE A N 1
ATOM 650 C CA . ILE A 1 90 ? -16.679 -5.100 12.252 1.00 88.88 90 ILE A CA 1
ATOM 651 C C . ILE A 1 90 ? -15.587 -4.563 11.316 1.00 88.88 90 ILE A C 1
ATOM 653 O O . ILE A 1 90 ? -15.734 -3.490 10.728 1.00 88.88 90 ILE A O 1
ATOM 657 N N . ILE A 1 91 ? -14.513 -5.328 11.095 1.00 90.69 91 ILE A N 1
ATOM 658 C CA . ILE A 1 91 ? -13.471 -4.968 10.118 1.00 90.69 91 ILE A CA 1
ATOM 659 C C . ILE A 1 91 ? -14.063 -4.865 8.705 1.00 90.69 91 ILE A C 1
ATOM 661 O O . ILE A 1 91 ? -13.750 -3.929 7.965 1.00 90.69 91 ILE A O 1
ATOM 665 N N . LYS A 1 92 ? -14.939 -5.803 8.328 1.00 90.88 92 LYS A N 1
ATOM 666 C CA . LYS A 1 92 ? -15.607 -5.792 7.022 1.00 90.88 92 LYS A CA 1
ATOM 667 C C . LYS A 1 92 ? -16.532 -4.582 6.864 1.00 90.88 92 LYS A C 1
ATOM 669 O O . LYS A 1 92 ? -16.555 -3.972 5.797 1.00 90.88 92 LYS A O 1
ATOM 674 N N . GLU A 1 93 ? -17.269 -4.220 7.906 1.00 89.69 93 GLU A N 1
ATOM 675 C CA . GLU A 1 93 ? -18.145 -3.046 7.913 1.00 89.69 93 GLU A CA 1
ATOM 676 C C . GLU A 1 93 ? -17.340 -1.741 7.784 1.00 89.69 93 GLU A C 1
ATOM 678 O O . GLU A 1 93 ? -17.658 -0.890 6.950 1.00 89.69 93 GLU A O 1
ATOM 683 N N . ALA A 1 94 ? -16.212 -1.628 8.492 1.00 91.94 94 ALA A N 1
ATOM 684 C CA . ALA A 1 94 ? -15.290 -0.501 8.351 1.00 91.94 94 ALA A CA 1
ATOM 685 C C . ALA A 1 94 ? -14.758 -0.363 6.910 1.00 91.94 94 ALA A C 1
ATOM 687 O O . ALA A 1 94 ? -14.740 0.735 6.350 1.00 91.94 94 ALA A O 1
ATOM 688 N N . GLN A 1 95 ? -14.372 -1.468 6.265 1.00 91.44 95 GLN A N 1
ATOM 689 C CA . GLN A 1 95 ? -13.938 -1.437 4.861 1.00 91.44 95 GLN A CA 1
ATOM 690 C C . GLN A 1 95 ? -15.038 -0.916 3.926 1.00 91.44 95 GLN A C 1
ATOM 692 O O . GLN A 1 95 ? -14.764 -0.080 3.065 1.00 91.44 95 GLN A O 1
ATOM 697 N N . GLN A 1 96 ? -16.288 -1.335 4.134 1.00 93.75 96 GLN A N 1
ATOM 698 C CA . GLN A 1 96 ? -17.420 -0.868 3.329 1.00 93.75 96 GLN A CA 1
ATOM 699 C C . GLN A 1 96 ? -17.662 0.636 3.475 1.00 93.75 96 GLN A C 1
ATOM 701 O O . GLN A 1 96 ? -17.916 1.309 2.471 1.00 93.75 96 GLN A O 1
ATOM 706 N N . HIS A 1 97 ? -17.568 1.165 4.699 1.00 92.25 97 HIS A N 1
ATOM 707 C CA . HIS A 1 97 ? -17.683 2.603 4.929 1.00 92.25 97 HIS A CA 1
ATOM 708 C C . HIS A 1 97 ? -16.549 3.370 4.244 1.00 92.25 97 HIS A C 1
ATOM 710 O O . HIS A 1 97 ? -16.776 4.360 3.547 1.00 92.25 97 HIS A O 1
ATOM 716 N N . TYR A 1 98 ? -15.319 2.874 4.342 1.00 91.56 98 TYR A N 1
ATOM 717 C CA . TYR A 1 98 ? -14.192 3.491 3.654 1.00 91.56 98 TYR A CA 1
ATOM 718 C C . TYR A 1 98 ? -14.376 3.518 2.125 1.00 91.56 98 TYR A C 1
ATOM 720 O O . TYR A 1 98 ? -14.178 4.563 1.500 1.00 91.56 98 TYR A O 1
ATOM 728 N N . ASP A 1 99 ? -14.818 2.415 1.517 1.00 95.06 99 ASP A N 1
ATOM 729 C CA . ASP A 1 99 ? -15.042 2.338 0.069 1.00 95.06 99 ASP A CA 1
ATOM 730 C C . ASP A 1 99 ? -16.138 3.300 -0.406 1.00 95.06 99 ASP A C 1
ATOM 732 O O . ASP A 1 99 ? -15.965 4.001 -1.409 1.00 95.06 99 ASP A O 1
ATOM 736 N N . LYS A 1 100 ? -17.253 3.389 0.327 1.00 92.25 100 LYS A N 1
ATOM 737 C CA . LYS A 1 100 ? -18.322 4.358 0.043 1.00 92.25 100 LYS A CA 1
ATOM 738 C C . LYS A 1 100 ? -17.825 5.795 0.179 1.00 92.25 100 LYS A C 1
ATOM 740 O O . LYS A 1 100 ? -18.127 6.625 -0.677 1.00 92.25 100 LYS A O 1
ATOM 745 N N . ALA A 1 101 ? -17.000 6.085 1.184 1.00 92.50 101 ALA A N 1
ATOM 746 C CA . ALA A 1 101 ? -16.403 7.403 1.356 1.00 92.50 101 ALA A CA 1
ATOM 747 C C . ALA A 1 101 ? -15.528 7.750 0.139 1.00 92.50 101 ALA A C 1
ATOM 749 O O . ALA A 1 101 ? -15.668 8.826 -0.443 1.00 92.50 101 ALA A O 1
ATOM 750 N N . GLN A 1 102 ? -14.693 6.816 -0.329 1.00 92.12 102 GLN A N 1
ATOM 751 C CA . GLN A 1 102 ? -13.893 7.003 -1.546 1.00 92.12 102 GLN A CA 1
ATOM 752 C C . GLN A 1 102 ? -14.761 7.229 -2.795 1.00 92.12 102 GLN A C 1
ATOM 754 O O . GLN A 1 102 ? -14.379 8.008 -3.672 1.00 92.12 102 GLN A O 1
ATOM 759 N N . GLN A 1 103 ? -15.927 6.586 -2.895 1.00 93.81 103 GLN A N 1
ATOM 760 C CA . GLN A 1 103 ? -16.875 6.825 -3.989 1.00 93.81 103 GLN A CA 1
ATOM 761 C C . GLN A 1 103 ? -17.468 8.238 -3.933 1.00 93.81 103 GLN A C 1
ATOM 763 O O . GLN A 1 103 ? -17.461 8.926 -4.954 1.00 93.81 103 GLN A O 1
ATOM 768 N N . TYR A 1 104 ? -17.904 8.705 -2.760 1.00 93.12 104 TYR A N 1
ATOM 769 C CA . TYR A 1 104 ? -18.398 10.075 -2.584 1.00 93.12 104 TYR A CA 1
ATOM 770 C C . TYR A 1 104 ? -17.314 11.123 -2.858 1.00 93.12 104 TYR A C 1
ATOM 772 O O . TYR A 1 104 ? -17.583 12.121 -3.527 1.00 93.12 104 TYR A O 1
ATOM 780 N N . LEU A 1 105 ? -16.071 10.859 -2.443 1.00 91.38 105 LEU A N 1
ATOM 781 C CA . LEU A 1 105 ? -14.921 11.712 -2.747 1.00 91.38 105 LEU A CA 1
ATOM 782 C C . LEU A 1 105 ? -14.688 11.821 -4.263 1.00 91.38 105 LEU A C 1
ATOM 784 O O . LEU A 1 105 ? -14.484 12.918 -4.779 1.00 91.38 105 LEU A O 1
ATOM 788 N N . LYS A 1 106 ? -14.774 10.699 -4.991 1.00 92.25 106 LYS A N 1
ATOM 789 C CA . LYS A 1 106 ? -14.675 10.674 -6.463 1.00 92.25 106 LYS A CA 1
ATOM 790 C C . LYS A 1 106 ? -15.855 11.368 -7.147 1.00 92.25 106 LYS A C 1
ATOM 792 O O . LYS A 1 106 ? -15.664 11.987 -8.188 1.00 92.25 106 LYS A O 1
ATOM 797 N N . ALA A 1 107 ? -17.052 11.271 -6.573 1.00 92.88 107 ALA A N 1
ATOM 798 C CA . ALA A 1 107 ? -18.258 11.931 -7.067 1.00 92.88 107 ALA A CA 1
ATOM 799 C C . ALA A 1 107 ? -18.316 13.434 -6.721 1.00 92.88 107 ALA A C 1
ATOM 801 O O . ALA A 1 107 ? -19.201 14.135 -7.206 1.00 92.88 107 ALA A O 1
ATOM 802 N N . GLY A 1 108 ? -17.386 13.936 -5.897 1.00 92.19 108 GLY A N 1
ATOM 803 C CA . GLY A 1 108 ? -17.372 15.320 -5.421 1.00 92.19 108 GLY A CA 1
ATOM 804 C C . GLY A 1 108 ? -18.438 15.629 -4.362 1.00 92.19 108 GLY A C 1
ATOM 805 O O . GLY A 1 108 ? -18.680 16.801 -4.070 1.00 92.19 108 GLY A O 1
ATOM 806 N N . ASP A 1 109 ? -19.071 14.607 -3.779 1.00 93.31 109 ASP A N 1
ATOM 807 C CA . ASP A 1 109 ? -20.053 14.754 -2.705 1.00 93.31 109 ASP A CA 1
ATOM 808 C C . ASP A 1 109 ? -19.358 14.750 -1.338 1.00 93.31 109 ASP A C 1
ATOM 810 O O . ASP A 1 109 ? -19.187 13.731 -0.667 1.00 93.31 109 ASP A O 1
ATOM 814 N N . TRP A 1 110 ? -18.961 15.941 -0.906 1.00 90.75 110 TRP A N 1
ATOM 815 C CA . TRP A 1 110 ? -18.294 16.148 0.378 1.00 90.75 110 TRP A CA 1
ATOM 816 C C . TRP A 1 110 ? -19.194 15.873 1.589 1.00 90.75 110 TRP A C 1
ATOM 818 O O . TRP A 1 110 ? -18.690 15.558 2.668 1.00 90.75 110 TRP A O 1
ATOM 828 N N . THR A 1 111 ? -20.517 15.973 1.427 1.00 94.88 111 THR A N 1
ATOM 829 C CA . THR A 1 111 ? -21.471 15.752 2.525 1.00 94.88 111 THR A CA 1
ATOM 830 C C . THR A 1 111 ? -21.680 14.257 2.751 1.00 94.88 111 THR A C 1
ATOM 832 O O . THR A 1 111 ? -21.659 13.803 3.897 1.00 94.88 111 THR A O 1
ATOM 835 N N . GLY A 1 112 ? -21.822 13.485 1.668 1.00 90.38 112 GLY A N 1
ATOM 836 C CA . GLY A 1 112 ? -21.828 12.021 1.707 1.00 90.38 112 GLY A CA 1
ATOM 837 C C . GLY A 1 112 ? -20.519 11.462 2.265 1.00 90.38 112 GLY A C 1
ATOM 838 O O . GLY A 1 112 ? -20.543 10.630 3.169 1.00 90.38 112 GLY A O 1
ATOM 839 N N . TYR A 1 113 ? -19.379 12.003 1.821 1.00 92.81 113 TYR A N 1
ATOM 840 C CA . TYR A 1 113 ? -18.059 11.637 2.344 1.00 92.81 113 TYR A CA 1
ATOM 841 C C . TYR A 1 113 ? -17.937 11.854 3.859 1.00 92.81 113 TYR A C 1
ATOM 843 O O . TYR A 1 113 ? -17.493 10.956 4.572 1.00 92.81 113 TYR A O 1
ATOM 851 N N . GLY A 1 114 ? -18.348 13.025 4.361 1.00 91.94 114 GLY A N 1
ATOM 852 C CA . GLY A 1 114 ? -18.268 13.343 5.788 1.00 91.94 114 GLY A CA 1
ATOM 853 C C . GLY A 1 114 ? -19.096 12.393 6.657 1.00 91.94 114 GLY A C 1
ATOM 854 O O . GLY A 1 114 ? -18.595 11.900 7.665 1.00 91.94 114 GLY A O 1
ATOM 855 N N . LYS A 1 115 ? -20.324 12.074 6.228 1.00 94.19 115 LYS A N 1
ATOM 856 C CA . LYS A 1 115 ? -21.196 11.111 6.927 1.00 94.19 115 LYS A CA 1
ATOM 857 C C . LYS A 1 115 ? -20.603 9.707 6.967 1.00 94.19 115 LYS A C 1
ATOM 859 O O . LYS A 1 115 ? -20.675 9.019 7.985 1.00 94.19 115 LYS A O 1
ATOM 864 N N . GLU A 1 116 ? -20.020 9.279 5.855 1.00 94.62 116 GLU A N 1
ATOM 865 C CA . GLU A 1 116 ? -19.426 7.953 5.757 1.00 94.62 116 GLU A CA 1
ATOM 866 C C . GLU A 1 116 ? -18.141 7.846 6.593 1.00 94.62 116 GLU A C 1
ATOM 868 O O . GLU A 1 116 ? -17.896 6.826 7.232 1.00 94.62 116 GLU A O 1
ATOM 873 N N . LEU A 1 117 ? -17.357 8.926 6.662 1.00 92.81 117 LEU A N 1
ATOM 874 C CA . LEU A 1 117 ? -16.176 9.016 7.519 1.00 92.81 117 LEU A CA 1
ATOM 875 C C . LEU A 1 117 ? -16.539 8.987 9.012 1.00 92.81 117 LEU A C 1
ATOM 877 O O . LEU A 1 117 ? -15.834 8.365 9.806 1.00 92.81 117 LEU A O 1
ATOM 881 N N . GLU A 1 118 ? -17.638 9.636 9.399 1.00 93.75 118 GLU A N 1
ATOM 882 C CA . GLU A 1 118 ? -18.160 9.592 10.769 1.00 93.75 118 GLU A CA 1
ATOM 883 C C . GLU A 1 118 ? -18.631 8.179 11.142 1.00 93.75 118 GLU A C 1
ATOM 885 O O . GLU A 1 118 ? -18.295 7.677 12.215 1.00 93.75 118 GLU A O 1
ATOM 890 N N . SER A 1 119 ? -19.310 7.500 10.212 1.00 91.75 119 SER A N 1
ATOM 891 C CA . SER A 1 119 ? -19.726 6.100 10.378 1.00 91.75 119 SER A CA 1
ATOM 892 C C . SER A 1 119 ? -18.517 5.169 10.508 1.00 91.75 119 SER A C 1
ATOM 894 O O . SER A 1 119 ? -18.457 4.356 11.427 1.00 91.75 119 SER A O 1
ATOM 896 N N . LEU A 1 120 ? -17.496 5.349 9.661 1.00 93.56 120 LEU A N 1
ATOM 897 C CA . LEU A 1 120 ? -16.234 4.614 9.752 1.00 93.56 120 LEU A CA 1
ATOM 898 C C . LEU A 1 120 ? -15.568 4.796 11.119 1.00 93.56 120 LEU A C 1
ATOM 900 O O . LEU A 1 120 ? -15.098 3.827 11.713 1.00 93.56 120 LEU A O 1
ATOM 904 N N . LYS A 1 121 ? -15.524 6.032 11.627 1.00 91.31 121 LYS A N 1
ATOM 905 C CA . LYS A 1 121 ? -14.944 6.317 12.940 1.00 91.31 121 LYS A CA 1
ATOM 906 C C . LYS A 1 121 ? -15.681 5.559 14.049 1.00 91.31 121 LYS A C 1
ATOM 908 O O . LYS A 1 121 ? -15.016 4.931 14.865 1.00 91.31 121 LYS A O 1
ATOM 913 N N . ALA A 1 122 ? -17.015 5.568 14.040 1.00 93.12 122 ALA A N 1
ATOM 914 C CA . ALA A 1 122 ? -17.818 4.861 15.037 1.00 93.12 122 ALA A CA 1
ATOM 915 C C . ALA A 1 122 ? -17.545 3.344 15.037 1.00 93.12 122 ALA A C 1
ATOM 917 O O . ALA A 1 122 ? -17.355 2.751 16.097 1.00 93.12 122 ALA A O 1
ATOM 918 N N . VAL A 1 123 ? -17.444 2.728 13.855 1.00 91.81 123 VAL A N 1
ATOM 919 C CA . VAL A 1 123 ? -17.133 1.293 13.712 1.00 91.81 123 VAL A CA 1
ATOM 920 C C . VAL A 1 123 ? -15.716 0.972 14.213 1.00 91.81 123 VAL A C 1
ATOM 922 O O . VAL A 1 123 ? -15.494 -0.041 14.877 1.00 91.81 123 VAL A O 1
ATOM 925 N N . LEU A 1 124 ? -14.740 1.847 13.949 1.00 91.31 124 LEU A N 1
ATOM 926 C CA . LEU A 1 124 ? -13.372 1.678 14.451 1.00 91.31 124 LEU A CA 1
ATOM 927 C C . LEU A 1 124 ? -13.268 1.860 15.974 1.00 91.31 124 LEU A C 1
ATOM 929 O O . LEU A 1 124 ? -12.444 1.194 16.600 1.00 91.31 124 LEU A O 1
ATOM 933 N N . GLU A 1 125 ? -14.086 2.727 16.575 1.00 91.75 125 GLU A N 1
ATOM 934 C CA . GLU A 1 125 ? -14.167 2.867 18.035 1.00 91.75 125 GLU A CA 1
ATOM 935 C C . GLU A 1 125 ? -14.721 1.587 18.681 1.00 91.75 125 GLU A C 1
ATOM 937 O O . GLU A 1 125 ? -14.106 1.077 19.616 1.00 91.75 125 GLU A O 1
ATOM 942 N N . GLN A 1 126 ? -15.773 0.989 18.113 1.00 87.81 126 GLN A N 1
ATOM 943 C CA . GLN A 1 126 ? -16.305 -0.303 18.574 1.00 87.81 126 GLN A CA 1
ATOM 944 C C . GLN A 1 126 ? -15.258 -1.424 18.494 1.00 87.81 126 GLN A C 1
ATOM 946 O O . GLN A 1 126 ? -15.104 -2.214 19.427 1.00 87.81 126 GLN A O 1
ATOM 951 N N . LEU A 1 127 ? -14.483 -1.469 17.404 1.00 89.50 127 LEU A N 1
ATOM 952 C CA . LEU A 1 127 ? -13.382 -2.423 17.258 1.00 89.50 127 LEU A CA 1
ATOM 953 C C . LEU A 1 127 ? -12.300 -2.222 18.331 1.00 89.50 127 LEU A C 1
ATOM 955 O O . LEU A 1 127 ? -11.776 -3.189 18.891 1.00 89.50 127 LEU A O 1
ATOM 959 N N . ALA A 1 128 ? -11.946 -0.968 18.618 1.00 87.25 128 ALA A N 1
ATOM 960 C CA . ALA A 1 128 ? -10.959 -0.638 19.640 1.00 87.25 128 ALA A CA 1
ATOM 961 C C . ALA A 1 128 ? -11.428 -1.058 21.043 1.00 87.25 128 ALA A C 1
ATOM 963 O O . ALA A 1 128 ? -10.624 -1.569 21.822 1.00 87.25 128 ALA A O 1
ATOM 964 N N . GLU A 1 129 ? -12.716 -0.900 21.356 1.00 87.00 129 GLU A N 1
ATOM 965 C CA . GLU A 1 129 ? -13.290 -1.352 22.628 1.00 87.00 129 GLU A CA 1
ATOM 966 C C . GLU A 1 129 ? -13.254 -2.879 22.760 1.00 87.00 129 GLU A C 1
ATOM 968 O O . GLU A 1 129 ? -12.791 -3.392 23.780 1.00 87.00 129 GLU A O 1
ATOM 973 N N . LEU A 1 130 ? -13.651 -3.612 21.718 1.00 84.38 130 LEU A N 1
ATOM 974 C CA . LEU A 1 130 ? -13.645 -5.080 21.726 1.00 84.38 130 LEU A CA 1
ATOM 975 C C . LEU A 1 130 ? -12.233 -5.657 21.868 1.00 84.38 130 LEU A C 1
ATOM 977 O O . LEU A 1 130 ? -11.988 -6.518 22.712 1.00 84.38 130 LEU A O 1
ATOM 981 N N . THR A 1 131 ? -11.273 -5.126 21.110 1.00 80.38 131 THR A N 1
ATOM 982 C CA . THR A 1 131 ? -9.867 -5.564 21.189 1.00 80.38 131 THR A CA 1
ATOM 983 C C . THR A 1 131 ? -9.186 -5.171 22.508 1.00 80.38 131 THR A C 1
ATOM 985 O O . THR A 1 131 ? -8.254 -5.847 22.948 1.00 80.38 131 THR A O 1
ATOM 988 N N . ALA A 1 132 ? -9.642 -4.105 23.178 1.00 78.81 132 ALA A N 1
ATOM 989 C CA . ALA A 1 132 ? -9.164 -3.728 24.509 1.00 78.81 132 ALA A CA 1
ATOM 990 C C . ALA A 1 132 ? -9.693 -4.653 2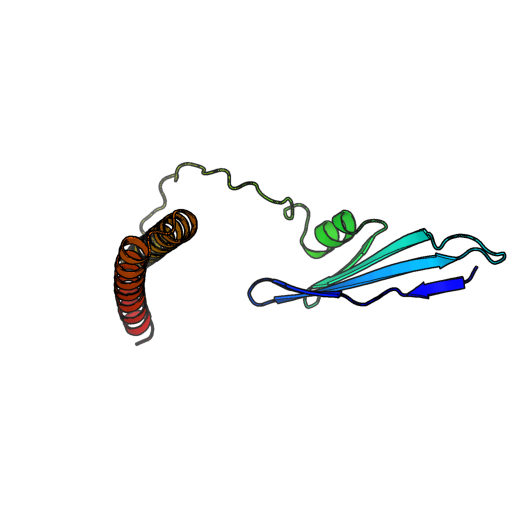5.619 1.00 78.81 132 ALA A C 1
ATOM 992 O O . ALA A 1 132 ? -8.998 -4.849 26.619 1.00 78.81 132 ALA A O 1
ATOM 993 N N . ILE A 1 133 ? -10.889 -5.228 25.445 1.00 67.50 133 ILE A N 1
ATOM 994 C CA . ILE A 1 133 ? -11.476 -6.218 26.361 1.00 67.50 133 ILE A CA 1
ATOM 995 C C . ILE A 1 133 ? -10.735 -7.557 26.260 1.00 67.50 133 ILE A C 1
ATOM 997 O O . ILE A 1 133 ? -10.465 -8.171 27.286 1.00 67.50 133 ILE A O 1
ATOM 1001 N N . GLU A 1 134 ? -10.329 -7.969 25.056 1.00 60.22 134 GLU A N 1
ATOM 1002 C CA . GLU A 1 134 ? -9.600 -9.227 24.816 1.00 60.22 134 GLU A CA 1
ATOM 1003 C C . GLU A 1 134 ? -8.200 -9.260 25.465 1.00 60.22 134 GLU A C 1
ATOM 1005 O O . GLU A 1 134 ? -7.659 -10.319 25.775 1.00 60.22 134 GLU A O 1
ATOM 1010 N N . LYS A 1 135 ? -7.591 -8.088 25.690 1.00 57.28 135 LYS A N 1
ATOM 1011 C CA . LYS A 1 135 ? -6.227 -7.957 26.232 1.00 57.28 135 LYS A CA 1
ATOM 1012 C C . LYS A 1 135 ? -6.168 -7.877 27.768 1.00 57.28 135 LYS A C 1
ATOM 1014 O O . LYS A 1 135 ? -5.077 -7.672 28.309 1.00 57.28 135 LYS A O 1
ATOM 1019 N N . ARG A 1 136 ? -7.306 -7.957 28.464 1.00 49.28 136 ARG A N 1
ATOM 1020 C CA . ARG A 1 136 ? -7.418 -7.750 29.916 1.00 49.28 136 ARG A CA 1
ATOM 1021 C C . ARG A 1 136 ? -7.755 -9.038 30.652 1.00 49.28 136 ARG A C 1
ATOM 1023 O O . ARG A 1 136 ? -7.159 -9.221 31.736 1.00 49.28 136 ARG A O 1
#

Nearest PDB structures (foldseek):
  3nym-assembly1_B  TM=9.623E-01  e=1.340E+00  Neisseria meningitidis serogroup B
  8wr0-assembly1_H  TM=8.074E-01  e=1.261E+00  Ureaplasma diversum
  8wtc-assembly2_D  TM=8.203E-01  e=6.421E+00  Bacillus subtilis subsp. subtilis str. 168
  7x9z-assembly1_B  TM=8.292E-01  e=7.693E+00  Thermotoga maritima

Foldseek 3Di:
DDKDKDDWDWDDDPPWIKIKIWIWDDDPPDRDTDTQWIWIDIPPFIDIDSDPVVRCCRRVPPPPDPPPPPPDDDDDDDDDDPLVVVLVVLVVLLVVLVVQLVVCVVVVNPVSNVVSVVVSVVSVVVSVVSVVVVVD

pLDDT: mean 78.23, std 15.58, range [40.28, 95.06]

Solvent-accessible surface area (backbone atoms only — not comparable to full-atom values): 7779 Å² total; per-residue (Å²): 113,46,80,43,77,54,72,75,43,78,45,81,53,95,95,43,58,36,39,38,38,42,32,27,42,26,54,85,74,90,46,79,70,40,80,55,34,21,38,31,36,50,85,93,35,71,20,77,23,70,38,64,67,54,8,50,29,64,51,68,34,90,77,64,54,86,71,68,86,74,85,69,80,86,75,92,72,77,90,68,60,74,65,61,60,50,50,54,49,45,55,53,51,32,51,52,28,50,53,51,20,54,49,22,56,74,71,67,35,64,67,61,21,51,55,26,51,53,51,27,49,54,41,50,49,54,51,52,53,54,57,55,58,76,76,108

Radius of gyration: 23.13 Å; Cα contacts (8 Å, |Δi|>4): 168; chains: 1; bounding box: 56×41×56 Å